Protein AF-A0A8T1MHS4-F1 (afdb_monomer)

Solvent-accessible surface area (backbone atoms only — not comparable to full-atom values): 7679 Å² total; per-residue (Å²): 129,81,73,57,64,64,61,56,50,52,49,49,52,51,42,31,71,77,39,57,91,26,36,67,89,46,72,67,46,43,51,50,43,50,52,51,52,52,47,48,45,71,47,64,37,87,90,54,64,75,71,47,44,58,54,44,50,46,53,51,16,59,64,31,67,86,28,68,33,90,69,36,84,46,80,38,51,57,52,55,54,49,45,63,69,43,42,79,60,61,71,69,50,50,75,74,55,48,67,74,28,49,41,42,53,51,37,48,48,52,50,32,73,70,38,96,55,94,50,81,79,78,84,76,88,77,76,81,84,127

pLDDT: mean 83.8, std 11.93, range [37.94, 95.31]

Secondary structure (DSSP, 8-state):
----HHHHHHHHHHHHHH-GGGS-SSHHHHHHHHHHHHHHHHHS-TTS-HHHHHHHHHHHHHHGGG-SBTTBSS--HHHHHHHHHHHHHHTT--HHHHHHTHHHHHHHHHHHHH-SS-PPPPPP------

Radius of gyration: 14.96 Å; Cα contacts (8 Å, |Δi|>4): 99; chains: 1; bounding box: 35×34×47 Å

InterPro domains:
  IPR036282 Glutathione S-transferase, C-terminal domain superfamily [SSF47616] (12-114)
  IPR042450 Eukaryotic translation elongation factor 1 epsilon-1 [PTHR44490] (18-115)
  IPR053836 Nuclear-export cofactor Arc1-like, N-terminal domain [PF21972] (48-112)

Sequence (130 aa):
MSHNIQADVECLNSLNTSYPQLAAVSADEQALAYQFLEWKVIKFDPSSASGHVWSALKEYNEMLSSRTYLASNRIANIDILLGRALFPFIEKLNSQEKEQVGNLLRWYTLIASNSSSNLPTIPFQRLPMY

Structure (mmCIF, N/CA/C/O backbone):
data_AF-A0A8T1MHS4-F1
#
_entry.id   AF-A0A8T1MHS4-F1
#
loop_
_atom_site.group_PDB
_atom_site.id
_atom_site.type_symbol
_atom_site.label_atom_id
_atom_site.label_alt_id
_atom_site.label_comp_id
_atom_site.label_asym_id
_atom_site.label_entity_id
_atom_site.label_seq_id
_atom_site.pdbx_PDB_ins_code
_atom_site.Cartn_x
_atom_site.Cartn_y
_atom_site.Cartn_z
_atom_site.occupancy
_atom_site.B_iso_or_equiv
_atom_site.auth_seq_id
_atom_site.auth_comp_id
_atom_site.auth_asym_id
_atom_site.auth_atom_id
_atom_site.pdbx_PDB_model_num
ATOM 1 N N . MET A 1 1 ? -4.475 21.906 -5.956 1.00 37.94 1 MET A N 1
ATOM 2 C CA . MET A 1 1 ? -3.092 21.674 -6.427 1.00 37.94 1 MET A CA 1
ATOM 3 C C . MET A 1 1 ? -3.039 20.229 -6.866 1.00 37.94 1 MET A C 1
ATOM 5 O O . MET A 1 1 ? -3.170 19.364 -6.015 1.00 37.94 1 MET A O 1
ATOM 9 N N . SER A 1 2 ? -2.979 19.980 -8.172 1.00 45.66 2 SER A N 1
ATOM 10 C CA . SER A 1 2 ? -2.979 18.634 -8.748 1.00 45.66 2 SER A CA 1
ATOM 11 C C . SER A 1 2 ? -1.831 17.829 -8.140 1.00 45.66 2 SER A C 1
ATOM 13 O O . SER A 1 2 ? -0.677 18.247 -8.250 1.00 45.66 2 SER A O 1
ATOM 15 N N . HIS A 1 3 ? -2.131 16.731 -7.447 1.00 58.19 3 HIS A N 1
ATOM 16 C CA . HIS A 1 3 ? -1.096 15.871 -6.880 1.00 58.19 3 HIS A CA 1
ATOM 17 C C . HIS A 1 3 ? -0.274 15.307 -8.049 1.00 58.19 3 HIS A C 1
ATOM 19 O O . HIS A 1 3 ? -0.794 14.579 -8.893 1.00 58.19 3 HIS A O 1
ATOM 25 N N . ASN A 1 4 ? 0.977 15.749 -8.176 1.00 70.69 4 ASN A N 1
ATOM 26 C CA . ASN A 1 4 ? 1.759 15.542 -9.388 1.00 70.69 4 ASN A CA 1
ATOM 27 C C . ASN A 1 4 ? 2.388 14.144 -9.379 1.00 70.69 4 ASN A C 1
ATOM 29 O O . ASN A 1 4 ? 3.406 13.932 -8.721 1.00 70.69 4 ASN A O 1
ATOM 33 N N . ILE A 1 5 ? 1.802 13.214 -10.136 1.00 81.50 5 ILE A N 1
ATOM 34 C CA . ILE A 1 5 ? 2.335 11.858 -10.338 1.00 81.50 5 ILE A CA 1
ATOM 35 C C . ILE A 1 5 ? 3.810 11.871 -10.771 1.00 81.50 5 ILE A C 1
ATOM 37 O O . ILE A 1 5 ? 4.573 10.992 -10.385 1.00 81.50 5 ILE A O 1
ATOM 41 N N . GLN A 1 6 ? 4.239 12.912 -11.492 1.00 84.69 6 GLN A N 1
ATOM 42 C CA . GLN A 1 6 ? 5.622 13.081 -11.930 1.00 84.69 6 GLN A CA 1
ATOM 43 C C . GLN A 1 6 ? 6.598 13.178 -10.750 1.00 84.69 6 GLN A C 1
ATOM 45 O O . GLN A 1 6 ? 7.649 12.545 -10.773 1.00 84.69 6 GLN A O 1
ATOM 50 N N . ALA A 1 7 ? 6.235 13.907 -9.691 1.00 85.81 7 ALA A N 1
ATOM 51 C CA . ALA A 1 7 ? 7.080 14.043 -8.506 1.00 85.81 7 ALA A CA 1
ATOM 52 C C . ALA A 1 7 ? 7.191 12.716 -7.737 1.00 85.81 7 ALA A C 1
ATOM 54 O O . ALA A 1 7 ? 8.257 12.373 -7.226 1.00 85.81 7 ALA A O 1
ATOM 55 N N . ASP A 1 8 ? 6.102 11.943 -7.685 1.00 87.25 8 ASP A N 1
ATOM 56 C CA . ASP A 1 8 ? 6.108 10.616 -7.070 1.00 87.25 8 ASP A CA 1
ATOM 57 C C . ASP A 1 8 ? 6.971 9.625 -7.874 1.00 87.25 8 ASP A C 1
ATOM 59 O O . ASP A 1 8 ? 7.724 8.844 -7.288 1.00 87.25 8 ASP A O 1
ATOM 63 N N . VAL A 1 9 ? 6.925 9.689 -9.210 1.00 90.50 9 VAL A N 1
ATOM 64 C CA . VAL A 1 9 ? 7.776 8.884 -10.104 1.00 90.50 9 VAL A CA 1
ATOM 65 C C . VAL A 1 9 ? 9.251 9.261 -9.958 1.00 90.50 9 VAL A C 1
ATOM 67 O O . VAL A 1 9 ? 10.106 8.381 -9.851 1.00 90.50 9 VAL A O 1
ATOM 70 N N . GLU A 1 10 ? 9.571 10.553 -9.907 1.00 90.88 10 GLU A N 1
ATOM 71 C CA . GLU A 1 10 ? 10.934 11.036 -9.663 1.00 90.88 10 GLU A CA 1
ATOM 72 C C . GLU A 1 10 ? 11.453 10.575 -8.298 1.00 90.88 10 GLU A C 1
ATOM 74 O O . GLU A 1 10 ? 12.577 10.073 -8.198 1.00 90.88 10 GLU A O 1
ATOM 79 N N . CYS A 1 11 ? 10.615 10.649 -7.260 1.00 88.94 11 CYS A N 1
ATOM 80 C CA . CYS A 1 11 ? 10.950 10.127 -5.940 1.00 88.94 11 CYS A CA 1
ATOM 81 C C . CYS A 1 11 ? 11.225 8.617 -5.990 1.00 88.94 11 CYS A C 1
ATOM 83 O O . CYS A 1 11 ? 12.263 8.173 -5.491 1.00 88.94 11 CYS A O 1
ATOM 85 N N . LEU A 1 12 ? 10.367 7.834 -6.649 1.00 89.88 12 LEU A N 1
ATOM 86 C CA . LEU A 1 12 ? 10.566 6.393 -6.818 1.00 89.88 12 LEU A CA 1
ATOM 87 C C . LEU A 1 12 ? 11.887 6.080 -7.541 1.00 89.88 12 LEU A C 1
ATOM 89 O O . LEU A 1 12 ? 12.641 5.218 -7.092 1.00 89.88 12 LEU A O 1
ATOM 93 N N . ASN A 1 13 ? 12.215 6.812 -8.607 1.00 90.81 13 ASN A N 1
ATOM 94 C CA . ASN A 1 13 ? 13.474 6.646 -9.340 1.00 90.81 13 ASN A CA 1
ATOM 95 C C . ASN A 1 13 ? 14.699 7.004 -8.480 1.00 90.81 13 ASN A C 1
ATOM 97 O O . ASN A 1 13 ? 15.716 6.304 -8.516 1.00 90.81 13 ASN A O 1
ATOM 101 N N . SER A 1 14 ? 14.594 8.050 -7.655 1.00 90.69 14 SER A N 1
ATOM 102 C CA . SER A 1 14 ? 15.650 8.424 -6.706 1.00 90.69 14 SER A CA 1
ATOM 103 C C . SER A 1 14 ? 15.883 7.337 -5.645 1.00 90.69 14 SER A C 1
ATOM 105 O O . SER A 1 14 ? 17.031 7.009 -5.331 1.00 90.69 14 SER A O 1
ATOM 107 N N . LEU A 1 15 ? 14.805 6.711 -5.152 1.00 87.69 15 LEU A N 1
ATOM 108 C CA . LEU A 1 15 ? 14.867 5.589 -4.215 1.00 87.69 15 LEU A CA 1
ATOM 109 C C . LEU A 1 15 ? 15.464 4.348 -4.880 1.00 87.69 15 LEU A C 1
ATOM 111 O O . LEU A 1 15 ? 16.314 3.702 -4.278 1.00 87.69 15 LEU A O 1
ATOM 115 N N . ASN A 1 16 ? 15.098 4.058 -6.130 1.00 89.56 16 ASN A N 1
ATOM 116 C CA . ASN A 1 16 ? 15.685 2.957 -6.900 1.00 89.56 16 ASN A CA 1
ATOM 117 C C . ASN A 1 16 ? 17.195 3.134 -7.101 1.00 89.56 16 ASN A C 1
ATOM 119 O O . ASN A 1 16 ? 17.937 2.161 -7.026 1.00 89.56 16 ASN A O 1
ATOM 123 N N . THR A 1 17 ? 17.653 4.370 -7.304 1.00 90.06 17 THR A N 1
ATOM 124 C CA . THR A 1 17 ? 19.086 4.678 -7.440 1.00 90.06 17 THR A CA 1
ATOM 125 C C . THR A 1 17 ? 19.822 4.558 -6.102 1.00 90.06 17 THR A C 1
ATOM 127 O O . THR A 1 17 ? 20.937 4.048 -6.052 1.00 90.06 17 THR A O 1
ATOM 130 N N . SER A 1 18 ? 19.198 5.009 -5.010 1.00 88.44 18 SER A N 1
ATOM 131 C CA . SER A 1 18 ? 19.817 5.028 -3.674 1.00 88.44 18 SER A CA 1
ATOM 132 C C . SER A 1 18 ? 19.802 3.657 -2.989 1.00 88.44 18 SER A C 1
ATOM 134 O O . SER A 1 18 ? 20.704 3.333 -2.219 1.00 88.44 18 SER A O 1
ATOM 136 N N . TYR A 1 19 ? 18.773 2.854 -3.270 1.00 88.19 19 TYR A N 1
ATOM 137 C CA . TYR A 1 19 ? 18.525 1.536 -2.690 1.00 88.19 19 TYR A CA 1
ATOM 138 C C . TYR A 1 19 ? 18.172 0.535 -3.804 1.00 88.19 19 TYR A C 1
ATOM 140 O O . TYR A 1 19 ? 17.016 0.106 -3.918 1.00 88.19 19 TYR A O 1
ATOM 148 N N . PRO A 1 20 ? 19.148 0.150 -4.647 1.00 87.75 20 PRO A N 1
ATOM 149 C CA . PRO A 1 20 ? 18.912 -0.733 -5.791 1.00 87.75 20 PRO A CA 1
ATOM 150 C C . PRO A 1 20 ? 18.398 -2.120 -5.385 1.00 87.75 20 PRO A C 1
ATOM 152 O O . PRO A 1 20 ? 17.638 -2.737 -6.124 1.00 87.75 20 PRO A O 1
ATOM 155 N N . GLN A 1 21 ? 18.728 -2.592 -4.180 1.00 88.12 21 GLN A N 1
ATOM 156 C CA . GLN A 1 21 ? 18.228 -3.855 -3.628 1.00 88.12 21 GLN A CA 1
ATOM 157 C C . GLN A 1 21 ? 16.708 -3.866 -3.383 1.00 88.12 21 GLN A C 1
ATOM 159 O O . GLN A 1 21 ? 16.115 -4.934 -3.247 1.00 88.12 21 GLN A O 1
ATOM 164 N N . LEU A 1 22 ? 16.078 -2.688 -3.322 1.00 88.50 22 LEU A N 1
ATOM 165 C CA . LEU A 1 22 ? 14.635 -2.506 -3.139 1.00 88.50 22 LEU A CA 1
ATOM 166 C C . LEU A 1 22 ? 13.915 -2.130 -4.445 1.00 88.50 22 LEU A C 1
ATOM 168 O O . LEU A 1 22 ? 12.693 -1.963 -4.451 1.00 88.50 22 LEU A O 1
ATOM 172 N N . ALA A 1 23 ? 14.649 -1.977 -5.550 1.00 89.94 23 ALA A N 1
ATOM 173 C CA . ALA A 1 23 ? 14.062 -1.681 -6.849 1.00 89.94 23 ALA A CA 1
ATOM 174 C C . ALA A 1 23 ? 13.241 -2.873 -7.371 1.00 89.94 23 ALA A C 1
ATOM 176 O O . ALA A 1 23 ? 13.419 -4.015 -6.932 1.00 89.94 23 ALA A O 1
ATOM 177 N N . ALA A 1 24 ? 12.321 -2.610 -8.303 1.00 88.69 24 ALA A N 1
ATOM 178 C CA . ALA A 1 24 ? 11.593 -3.650 -9.034 1.00 88.69 24 ALA A CA 1
ATOM 179 C C . ALA A 1 24 ? 12.585 -4.586 -9.756 1.00 88.69 24 ALA A C 1
ATOM 181 O O . ALA A 1 24 ? 13.508 -4.100 -10.407 1.00 88.69 24 ALA A O 1
ATOM 182 N N . VAL A 1 25 ? 12.414 -5.907 -9.629 1.00 90.25 25 VAL A N 1
ATOM 183 C CA . VAL A 1 25 ? 13.283 -6.905 -10.283 1.00 90.25 25 VAL A CA 1
ATOM 184 C C . VAL A 1 25 ? 12.664 -7.456 -11.565 1.00 90.25 25 VAL A C 1
ATOM 186 O O . VAL A 1 25 ? 13.375 -8.029 -12.387 1.00 90.25 25 VAL A O 1
ATOM 189 N N . SER A 1 26 ? 11.356 -7.271 -11.760 1.00 91.12 26 SER A N 1
ATOM 190 C CA . SER A 1 26 ? 10.641 -7.654 -12.976 1.00 91.12 26 SER A CA 1
ATOM 191 C C . SER A 1 26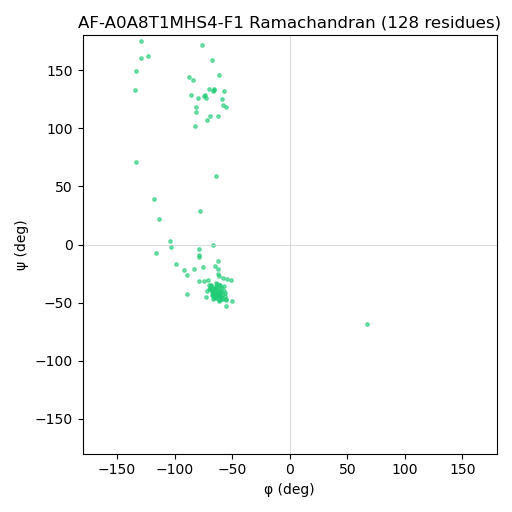 ? 9.802 -6.502 -13.534 1.00 91.12 26 SER A C 1
ATOM 193 O O . SER A 1 26 ? 9.452 -5.555 -12.825 1.00 91.12 26 SER A O 1
ATOM 195 N N . ALA A 1 27 ? 9.445 -6.611 -14.817 1.00 91.56 27 ALA A N 1
ATOM 196 C CA . ALA A 1 27 ? 8.527 -5.678 -15.465 1.00 91.56 27 ALA A CA 1
ATOM 197 C C . ALA A 1 27 ? 7.147 -5.665 -14.784 1.00 91.56 27 ALA A C 1
ATOM 199 O O . ALA A 1 27 ? 6.548 -4.603 -14.649 1.00 91.56 27 ALA A O 1
ATOM 200 N N . ASP A 1 28 ? 6.679 -6.816 -14.290 1.00 90.12 28 ASP A N 1
ATOM 201 C CA . ASP A 1 28 ? 5.399 -6.930 -13.583 1.00 90.12 28 ASP A CA 1
ATOM 202 C C . ASP A 1 28 ? 5.407 -6.149 -12.267 1.00 90.12 28 ASP A C 1
ATOM 204 O O . ASP A 1 28 ? 4.459 -5.432 -11.954 1.00 90.12 28 ASP A O 1
ATOM 208 N N . GLU A 1 29 ? 6.491 -6.239 -11.495 1.00 90.69 29 GLU A N 1
ATOM 209 C CA . GLU A 1 29 ? 6.629 -5.466 -10.260 1.00 90.69 29 GLU A CA 1
ATOM 210 C C . GLU A 1 29 ? 6.768 -3.970 -10.532 1.00 90.69 29 GLU A C 1
ATOM 212 O O . GLU A 1 29 ? 6.255 -3.154 -9.766 1.00 90.69 29 GLU A O 1
ATOM 217 N N . GLN A 1 30 ? 7.441 -3.598 -11.623 1.00 91.62 30 GLN A N 1
ATOM 218 C CA . GLN A 1 30 ? 7.544 -2.205 -12.038 1.00 91.62 30 GLN A CA 1
ATOM 219 C C . GLN A 1 30 ? 6.175 -1.651 -12.462 1.00 91.62 30 GLN A C 1
ATOM 221 O O . GLN A 1 30 ? 5.798 -0.560 -12.034 1.00 91.62 30 GLN A O 1
ATOM 226 N N . ALA A 1 31 ? 5.407 -2.413 -13.244 1.00 92.06 31 ALA A N 1
ATOM 227 C CA . ALA A 1 31 ? 4.047 -2.051 -13.635 1.00 92.06 31 ALA A CA 1
ATOM 228 C C . ALA A 1 31 ? 3.134 -1.910 -12.410 1.00 92.06 31 ALA A C 1
ATOM 230 O O . ALA A 1 31 ? 2.417 -0.919 -12.277 1.00 92.06 31 ALA A O 1
ATOM 231 N N . LEU A 1 32 ? 3.228 -2.851 -11.470 1.00 91.44 32 LEU A N 1
ATOM 232 C CA . LEU A 1 32 ? 2.496 -2.811 -10.208 1.00 91.44 32 LEU A CA 1
ATOM 233 C C . LEU A 1 32 ? 2.885 -1.584 -9.368 1.00 91.44 32 LEU A C 1
ATOM 235 O O . LEU A 1 32 ? 2.011 -0.935 -8.795 1.00 91.44 32 LEU A O 1
ATOM 239 N N . ALA A 1 33 ? 4.167 -1.207 -9.336 1.00 91.75 33 ALA A N 1
ATOM 240 C CA . ALA A 1 33 ? 4.604 0.004 -8.649 1.00 91.75 33 ALA A CA 1
ATOM 241 C C . ALA A 1 33 ? 3.956 1.271 -9.232 1.00 91.75 33 ALA A C 1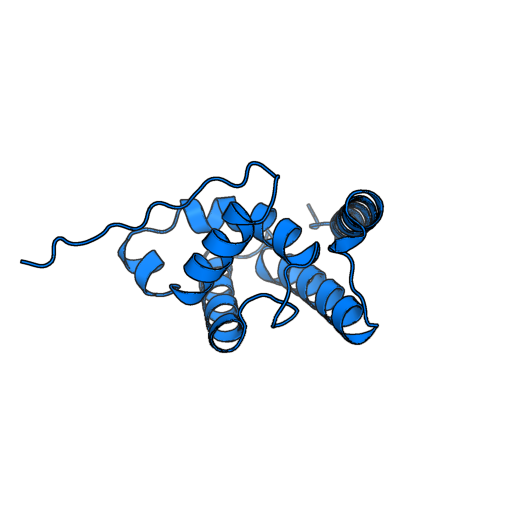
ATOM 243 O O . ALA A 1 33 ? 3.441 2.095 -8.474 1.00 91.75 33 ALA A O 1
ATOM 244 N N . TYR A 1 34 ? 3.923 1.408 -10.561 1.00 91.94 34 TYR A N 1
ATOM 245 C CA . TYR A 1 34 ? 3.262 2.542 -11.216 1.00 91.94 34 TYR A CA 1
ATOM 246 C C . TYR A 1 34 ? 1.749 2.543 -11.002 1.00 91.94 34 TYR A C 1
ATOM 248 O O . TYR A 1 34 ? 1.189 3.590 -10.680 1.00 91.94 34 TYR A O 1
ATOM 256 N N . GLN A 1 35 ? 1.103 1.378 -11.066 1.00 91.75 35 GLN A N 1
ATOM 257 C CA . GLN A 1 35 ? -0.325 1.246 -10.774 1.00 91.75 35 GLN A CA 1
ATOM 258 C C . GLN A 1 35 ? -0.664 1.774 -9.373 1.00 91.75 35 GLN A C 1
ATOM 260 O O . GLN A 1 35 ? -1.656 2.479 -9.190 1.00 91.75 35 GLN A O 1
ATOM 265 N N . PHE A 1 36 ? 0.165 1.476 -8.369 1.00 91.06 36 PHE A N 1
ATOM 266 C CA . PHE A 1 36 ? -0.063 2.002 -7.026 1.00 91.06 36 PHE A CA 1
ATOM 267 C C . PHE A 1 36 ? 0.214 3.505 -6.899 1.00 91.06 36 PHE A C 1
ATOM 269 O O . PHE A 1 36 ? -0.448 4.170 -6.098 1.00 91.06 36 PHE A O 1
ATOM 276 N N . LEU A 1 37 ? 1.146 4.062 -7.679 1.00 90.56 37 LEU A N 1
ATOM 277 C CA . LEU A 1 37 ? 1.334 5.515 -7.743 1.00 90.56 37 LEU A CA 1
ATOM 278 C C . LEU A 1 37 ? 0.097 6.212 -8.317 1.00 90.56 37 LEU A C 1
ATOM 280 O O . LEU A 1 37 ? -0.371 7.194 -7.737 1.00 90.56 37 LEU A O 1
ATOM 284 N N . GLU A 1 38 ? -0.468 5.680 -9.400 1.00 89.31 38 GLU A N 1
ATOM 285 C CA . GLU A 1 38 ? -1.713 6.183 -9.989 1.00 89.31 38 GLU A CA 1
ATOM 286 C C . GLU A 1 38 ? -2.877 6.078 -9.001 1.00 89.31 38 GLU A C 1
ATOM 288 O O . GLU A 1 38 ? -3.579 7.060 -8.746 1.00 89.31 38 GLU A O 1
ATOM 293 N N . TRP A 1 39 ? -3.039 4.908 -8.377 1.00 88.69 39 TRP A N 1
ATOM 294 C CA . TRP A 1 39 ? -4.066 4.678 -7.364 1.00 88.69 39 TRP A CA 1
ATOM 295 C C . TRP A 1 39 ? -3.960 5.679 -6.209 1.00 88.69 39 TRP A C 1
ATOM 297 O O . TRP A 1 39 ? -4.971 6.260 -5.809 1.00 88.69 39 TRP A O 1
ATOM 307 N N . LYS A 1 40 ? -2.744 5.950 -5.714 1.00 87.75 40 LYS A N 1
ATOM 308 C CA . LYS A 1 40 ? -2.503 6.937 -4.653 1.00 87.75 40 LYS A CA 1
ATOM 309 C C . LYS A 1 40 ? -2.993 8.326 -5.060 1.00 87.75 40 LYS A C 1
ATOM 311 O O . LYS A 1 40 ? -3.675 8.979 -4.274 1.00 87.75 40 LYS A O 1
ATOM 316 N N . VAL A 1 41 ? -2.660 8.770 -6.272 1.00 85.19 41 VAL A N 1
ATOM 317 C CA . VAL A 1 41 ? -3.078 10.085 -6.786 1.00 85.19 41 VAL A CA 1
ATOM 318 C C . VAL A 1 41 ? -4.600 10.175 -6.877 1.00 85.19 41 VAL A C 1
ATOM 320 O O . VAL A 1 41 ? -5.172 11.166 -6.436 1.00 85.19 41 VAL A O 1
ATOM 323 N N . ILE A 1 42 ? -5.262 9.130 -7.378 1.00 84.38 42 ILE A N 1
ATOM 324 C CA . ILE A 1 42 ? -6.724 9.105 -7.535 1.00 84.38 42 ILE A CA 1
ATOM 325 C C . ILE A 1 42 ? -7.436 9.094 -6.175 1.00 84.38 42 ILE A C 1
ATOM 327 O O . ILE A 1 42 ? -8.442 9.777 -5.985 1.00 84.38 42 ILE A O 1
ATOM 331 N N . LYS A 1 43 ? -6.949 8.290 -5.225 1.00 84.38 43 LYS A N 1
ATOM 332 C CA . LYS A 1 43 ? -7.663 8.005 -3.971 1.00 84.38 43 LYS A CA 1
ATOM 333 C C . LYS A 1 43 ? -7.360 8.990 -2.847 1.00 84.38 43 LYS A C 1
ATOM 335 O O . LYS A 1 43 ? -8.208 9.178 -1.977 1.00 84.38 43 LYS A O 1
ATOM 340 N N . PHE A 1 44 ? -6.185 9.614 -2.869 1.00 79.50 44 PHE A N 1
ATOM 341 C CA . PHE A 1 44 ? -5.738 10.565 -1.847 1.00 79.50 44 PHE A CA 1
ATOM 342 C C . PHE A 1 44 ? -5.601 11.991 -2.392 1.00 79.50 44 PHE A C 1
ATOM 344 O O . PHE A 1 44 ? -4.889 12.802 -1.800 1.00 79.50 44 PHE A O 1
ATOM 351 N N . ASP A 1 45 ? -6.285 12.318 -3.497 1.00 76.06 45 ASP A N 1
ATOM 352 C CA . ASP A 1 45 ? -6.393 13.702 -3.956 1.00 76.06 45 ASP A CA 1
ATOM 353 C C . ASP A 1 45 ? -7.022 14.556 -2.835 1.00 76.06 45 ASP A C 1
ATOM 355 O O . ASP A 1 45 ? -8.154 14.282 -2.423 1.00 76.06 45 ASP A O 1
ATOM 359 N N . PRO A 1 46 ? -6.331 15.597 -2.333 1.00 65.62 46 PRO A N 1
ATOM 360 C CA . PRO A 1 46 ? -6.854 16.473 -1.283 1.00 65.62 46 PRO A CA 1
ATOM 361 C C . PRO A 1 46 ? -8.120 17.241 -1.696 1.00 65.62 46 PRO A C 1
ATOM 363 O O . PRO A 1 46 ? -8.796 17.808 -0.840 1.00 65.62 46 PRO A O 1
ATOM 366 N N . SER A 1 47 ? -8.446 17.270 -2.990 1.00 68.50 47 SER A N 1
ATOM 367 C CA . SER A 1 47 ? -9.685 17.841 -3.532 1.00 68.50 47 SER A CA 1
ATOM 368 C C . SER A 1 47 ? -10.893 16.904 -3.361 1.00 68.50 47 SER A C 1
ATOM 370 O O . SER A 1 47 ? -12.029 17.316 -3.594 1.00 68.50 47 SER A O 1
ATOM 372 N N . SER A 1 48 ? -10.661 15.648 -2.969 1.00 61.84 48 SER A N 1
ATOM 373 C CA . SER A 1 48 ? -11.684 14.622 -2.765 1.00 61.84 48 SER A CA 1
ATOM 374 C C . SER A 1 48 ? -12.248 14.662 -1.338 1.00 61.84 48 SER A C 1
ATOM 376 O O . SER A 1 48 ? -11.535 14.937 -0.373 1.00 61.84 48 SER A O 1
ATOM 378 N N . ALA A 1 49 ? -13.550 14.397 -1.177 1.00 62.28 49 ALA A N 1
ATOM 379 C CA . ALA A 1 49 ? -14.216 14.424 0.128 1.00 62.28 49 ALA A CA 1
ATOM 380 C C . ALA A 1 49 ? -13.627 13.384 1.109 1.00 62.28 49 ALA A C 1
ATOM 382 O O . ALA A 1 49 ? -13.266 12.275 0.722 1.00 62.28 49 ALA A O 1
ATOM 383 N N . SER A 1 50 ? -13.590 13.704 2.408 1.00 61.03 50 SER A N 1
ATOM 384 C CA . SER A 1 50 ? -12.955 12.889 3.465 1.00 61.03 50 SER A CA 1
ATOM 385 C C . SER A 1 50 ? -13.427 11.427 3.541 1.00 61.03 50 SER A C 1
ATOM 387 O O . SER A 1 50 ? -12.640 10.548 3.893 1.00 61.03 50 SER A O 1
ATOM 389 N N . GLY A 1 51 ? -14.676 11.136 3.160 1.00 62.75 51 GLY A N 1
ATOM 390 C CA . GLY A 1 51 ? -15.205 9.768 3.081 1.00 62.75 51 GLY A CA 1
ATOM 391 C C . GLY A 1 51 ? -14.477 8.870 2.068 1.00 62.75 51 GLY A C 1
ATOM 392 O O . GLY A 1 51 ? -14.430 7.653 2.253 1.00 62.75 51 GLY A O 1
ATOM 393 N N . HIS A 1 52 ? -13.848 9.449 1.039 1.00 79.50 52 HIS A N 1
ATOM 394 C CA . HIS A 1 52 ? -13.094 8.694 0.035 1.00 79.50 52 HIS A CA 1
ATOM 395 C C . HIS A 1 52 ? -11.802 8.098 0.596 1.00 79.50 52 HIS A C 1
ATOM 397 O O . HIS A 1 52 ? -11.447 6.976 0.237 1.00 79.50 52 HIS A O 1
ATOM 403 N N . VAL A 1 53 ? -11.146 8.797 1.527 1.00 85.81 53 VAL A N 1
ATOM 404 C CA . VAL A 1 53 ? -9.893 8.337 2.141 1.00 85.81 53 VAL A CA 1
ATOM 405 C C . VAL A 1 53 ? -10.129 7.070 2.959 1.00 85.81 53 VAL A C 1
ATOM 407 O O . VAL A 1 53 ? -9.397 6.097 2.812 1.00 85.81 53 VAL A O 1
ATOM 410 N N . TRP A 1 54 ? -11.182 7.035 3.781 1.00 89.56 54 TRP A N 1
ATOM 411 C CA . TRP A 1 54 ? -11.492 5.849 4.584 1.00 89.56 54 TRP A CA 1
ATOM 412 C C . TRP A 1 54 ? -11.827 4.633 3.714 1.00 89.56 54 TRP A C 1
ATOM 414 O O . TRP A 1 54 ? -11.320 3.538 3.956 1.00 89.56 54 TRP A O 1
ATOM 424 N N . SER A 1 55 ? -12.617 4.831 2.654 1.00 90.12 55 SER A N 1
ATOM 425 C CA . SER A 1 55 ? -12.899 3.767 1.686 1.00 90.12 55 SER A CA 1
ATOM 426 C C . SER A 1 55 ? -11.625 3.258 1.006 1.00 90.12 55 SER A C 1
ATOM 428 O O . SER A 1 55 ? -11.481 2.051 0.827 1.00 90.12 55 SER A O 1
ATOM 430 N N . ALA A 1 56 ? -10.691 4.151 0.662 1.00 90.69 56 ALA A N 1
ATOM 431 C CA . ALA A 1 56 ? -9.410 3.777 0.069 1.00 90.69 56 ALA A CA 1
ATOM 432 C C . ALA A 1 56 ? -8.533 2.970 1.038 1.00 90.69 56 ALA A C 1
ATOM 434 O O . ALA A 1 56 ? -7.911 1.992 0.631 1.00 90.69 56 ALA A O 1
ATOM 435 N N . LEU A 1 57 ? -8.513 3.326 2.328 1.00 92.56 57 LEU A N 1
ATOM 436 C CA . LEU A 1 57 ? -7.784 2.559 3.344 1.00 92.56 57 LEU A CA 1
ATOM 437 C C . LEU A 1 57 ? -8.366 1.149 3.530 1.00 92.56 57 LEU A C 1
ATOM 439 O O . LEU A 1 57 ? -7.598 0.201 3.697 1.00 92.56 57 LEU A O 1
ATOM 443 N N . LYS A 1 58 ? -9.696 0.985 3.459 1.00 94.06 58 LYS A N 1
ATOM 444 C CA . LYS A 1 58 ? -10.334 -0.345 3.496 1.00 94.06 58 LYS A CA 1
ATOM 445 C C . LYS A 1 58 ? -10.006 -1.183 2.267 1.00 94.06 58 LYS A C 1
ATOM 447 O O . LYS A 1 58 ? -9.601 -2.330 2.420 1.00 94.06 58 LYS A O 1
ATOM 452 N N . GLU A 1 59 ? -10.121 -0.597 1.079 1.00 92.81 59 GLU A N 1
ATOM 453 C CA . GLU A 1 59 ? -9.753 -1.244 -0.187 1.00 92.81 59 GLU A CA 1
ATOM 454 C C . GLU A 1 59 ? -8.297 -1.731 -0.136 1.00 92.81 59 GLU A C 1
ATOM 456 O O . GLU A 1 59 ? -7.999 -2.893 -0.410 1.00 92.81 59 GLU A O 1
ATOM 461 N N . TYR A 1 60 ? -7.391 -0.873 0.331 1.00 92.88 60 TYR A N 1
ATOM 462 C CA . TYR A 1 60 ? -5.981 -1.214 0.471 1.00 92.88 60 TYR A CA 1
ATOM 463 C C . TYR A 1 60 ? -5.735 -2.316 1.513 1.00 92.88 60 TYR A C 1
ATOM 465 O O . TYR A 1 60 ? -4.941 -3.231 1.290 1.00 92.88 60 TYR A O 1
ATOM 473 N N . ASN A 1 61 ? -6.459 -2.288 2.635 1.00 95.00 61 ASN A N 1
ATOM 474 C CA . ASN A 1 61 ? -6.423 -3.351 3.638 1.00 95.00 61 ASN A CA 1
ATOM 475 C C . ASN A 1 61 ? -6.890 -4.710 3.083 1.00 95.00 61 ASN A C 1
ATOM 47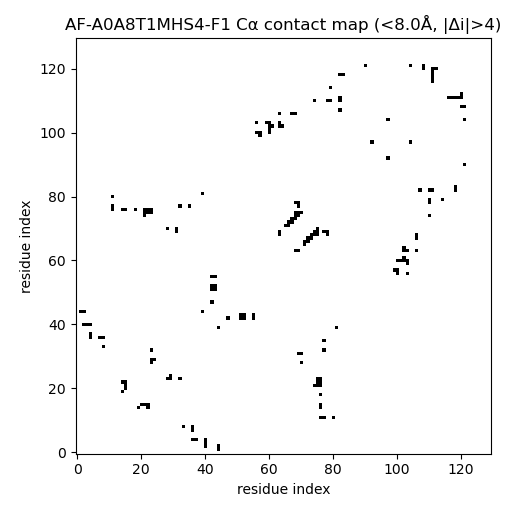7 O O . ASN A 1 61 ? -6.297 -5.742 3.407 1.00 95.00 61 ASN A O 1
ATOM 481 N N . GLU A 1 62 ? -7.934 -4.725 2.257 1.00 94.69 62 GLU A N 1
ATOM 482 C CA . GLU A 1 62 ? -8.418 -5.942 1.597 1.00 94.69 62 GLU A CA 1
ATOM 483 C C . GLU A 1 62 ? -7.393 -6.474 0.592 1.00 94.69 62 GLU A C 1
ATOM 485 O O . GLU A 1 62 ? -7.090 -7.669 0.600 1.00 94.69 62 GLU A O 1
ATOM 490 N N . MET A 1 63 ? -6.770 -5.599 -0.202 1.00 91.44 63 MET A N 1
ATOM 491 C CA . MET A 1 63 ? -5.693 -5.982 -1.125 1.00 91.44 63 MET A CA 1
ATOM 492 C C . MET A 1 63 ? -4.496 -6.622 -0.402 1.00 91.44 63 MET A C 1
ATOM 494 O O . MET A 1 63 ? -3.904 -7.581 -0.904 1.00 91.44 63 MET A O 1
ATOM 498 N N . LEU A 1 64 ? -4.158 -6.124 0.791 1.00 93.31 64 LEU A N 1
ATOM 499 C CA . LEU A 1 64 ? -3.062 -6.624 1.629 1.00 93.31 64 LEU A CA 1
ATOM 500 C C . LEU A 1 64 ? -3.403 -7.902 2.414 1.00 93.31 64 LEU A C 1
ATOM 502 O O . LEU A 1 64 ? -2.529 -8.449 3.090 1.00 93.31 64 LEU A O 1
ATOM 506 N N . SER A 1 65 ? -4.640 -8.402 2.338 1.00 93.50 65 SER A N 1
ATOM 507 C CA . SER A 1 65 ? -5.041 -9.641 3.026 1.00 93.50 65 SER A CA 1
ATOM 508 C C . SER A 1 65 ? -4.290 -10.877 2.519 1.00 93.50 65 SER A C 1
ATOM 510 O O . SER A 1 65 ? -3.984 -11.778 3.294 1.00 93.50 65 SER A O 1
ATOM 512 N N . SER A 1 66 ? -3.948 -10.897 1.228 1.00 90.38 66 SER A N 1
ATOM 513 C CA . SER A 1 66 ? -3.261 -12.011 0.560 1.00 90.38 66 SER A CA 1
ATOM 514 C C . SER A 1 66 ? -1.775 -11.747 0.303 1.00 90.38 66 SER A C 1
ATOM 516 O O . SER A 1 66 ? -1.102 -12.571 -0.316 1.00 90.38 66 SER A O 1
ATOM 518 N N . ARG A 1 67 ? -1.245 -10.599 0.749 1.00 90.44 67 ARG A N 1
ATOM 519 C CA . ARG A 1 67 ? 0.089 -10.113 0.365 1.00 90.44 67 ARG A CA 1
ATOM 520 C C . ARG A 1 67 ? 0.875 -9.610 1.565 1.00 90.44 67 ARG A C 1
ATOM 522 O O . ARG A 1 67 ? 0.373 -8.803 2.342 1.00 90.44 67 ARG A O 1
ATOM 529 N N . THR A 1 68 ? 2.136 -10.015 1.707 1.00 89.19 68 THR A N 1
ATOM 530 C CA . THR A 1 68 ? 2.987 -9.501 2.793 1.00 89.19 68 THR A CA 1
ATOM 531 C C . THR A 1 68 ? 3.398 -8.053 2.533 1.00 89.19 68 THR A C 1
ATOM 533 O O . THR A 1 68 ? 3.271 -7.232 3.443 1.00 89.19 68 THR A O 1
ATOM 536 N N . TYR A 1 69 ? 3.813 -7.771 1.295 1.00 89.75 69 TYR A N 1
ATOM 537 C CA . TYR A 1 69 ? 4.167 -6.466 0.718 1.00 89.75 69 TYR A CA 1
ATOM 538 C C . TYR A 1 69 ? 3.415 -6.257 -0.603 1.00 89.75 69 TYR A C 1
ATOM 540 O O . TYR A 1 69 ? 2.757 -7.177 -1.087 1.00 89.75 69 TYR A O 1
ATOM 548 N N . LEU A 1 70 ? 3.526 -5.091 -1.237 1.00 86.12 70 LEU A N 1
ATOM 549 C CA . LEU A 1 70 ? 2.830 -4.829 -2.505 1.00 86.12 70 LEU A CA 1
ATOM 550 C C . LEU A 1 70 ? 3.301 -5.750 -3.632 1.00 86.12 70 LEU A C 1
ATOM 552 O O . LEU A 1 70 ? 2.478 -6.363 -4.321 1.00 86.12 70 LEU A O 1
ATOM 556 N N . ALA A 1 71 ? 4.617 -5.953 -3.725 1.00 82.69 71 ALA A N 1
ATOM 557 C CA . ALA A 1 71 ? 5.255 -6.954 -4.583 1.00 82.69 71 ALA A CA 1
ATOM 558 C C . ALA A 1 71 ? 5.171 -8.386 -3.996 1.00 82.69 71 ALA A C 1
ATOM 560 O O . ALA A 1 71 ? 6.013 -9.241 -4.247 1.00 82.69 71 ALA A O 1
ATOM 561 N N . SER A 1 72 ? 4.130 -8.666 -3.207 1.00 76.56 72 SER A N 1
ATOM 562 C CA . SER A 1 72 ? 3.812 -9.937 -2.543 1.00 76.56 72 SER A CA 1
ATOM 563 C C . SER A 1 72 ? 4.788 -10.372 -1.448 1.00 76.56 72 SER A C 1
ATOM 565 O O . SER A 1 72 ? 4.399 -10.390 -0.279 1.00 76.56 72 SER A O 1
ATOM 567 N N . ASN A 1 73 ? 6.023 -10.744 -1.786 1.00 82.06 73 ASN A N 1
ATOM 568 C CA . ASN A 1 73 ? 6.924 -11.476 -0.882 1.00 82.06 73 ASN A CA 1
ATOM 569 C C . ASN A 1 73 ? 8.203 -10.722 -0.494 1.00 82.06 73 ASN A C 1
ATOM 571 O O . ASN A 1 73 ? 8.923 -11.182 0.390 1.00 82.06 73 ASN A O 1
ATOM 575 N N . ARG A 1 74 ? 8.471 -9.564 -1.099 1.00 86.44 74 ARG A N 1
ATOM 576 C CA . ARG A 1 74 ? 9.626 -8.722 -0.775 1.00 86.44 74 ARG A CA 1
ATOM 577 C C . ARG A 1 74 ? 9.214 -7.269 -0.619 1.00 86.44 74 ARG A C 1
ATOM 579 O O . ARG A 1 74 ? 8.287 -6.813 -1.283 1.00 86.44 74 ARG A O 1
ATOM 586 N N . ILE A 1 75 ? 9.937 -6.552 0.233 1.00 89.06 75 ILE A N 1
ATOM 587 C CA . ILE A 1 75 ? 9.803 -5.104 0.338 1.00 89.06 75 ILE A CA 1
ATOM 588 C C . ILE A 1 75 ? 10.380 -4.444 -0.919 1.00 89.06 75 ILE A C 1
ATOM 590 O O . ILE A 1 75 ? 11.474 -4.794 -1.368 1.00 89.06 75 ILE A O 1
ATOM 594 N N . ALA A 1 76 ? 9.644 -3.489 -1.476 1.00 90.44 76 ALA A N 1
ATOM 595 C CA . ALA A 1 76 ? 10.072 -2.683 -2.607 1.00 90.44 76 ALA A CA 1
ATOM 596 C C . ALA A 1 76 ? 10.018 -1.184 -2.269 1.00 90.44 76 ALA A C 1
ATOM 598 O O . ALA A 1 76 ? 9.341 -0.754 -1.334 1.00 90.44 76 ALA A O 1
ATOM 5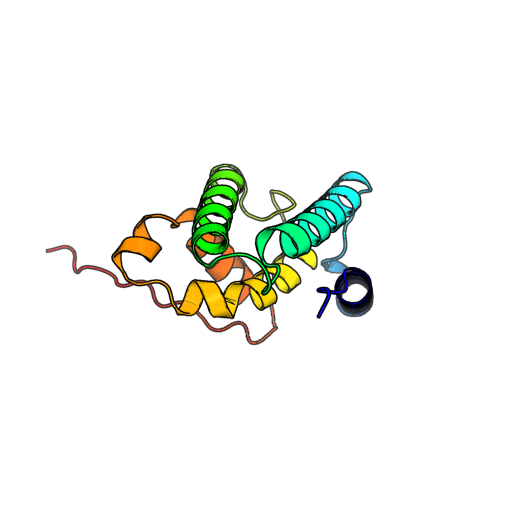99 N N . ASN A 1 77 ? 10.708 -0.353 -3.053 1.00 90.19 77 ASN A N 1
ATOM 600 C CA . ASN A 1 77 ? 10.716 1.102 -2.847 1.00 90.19 77 ASN A CA 1
ATOM 601 C C . ASN A 1 77 ? 9.312 1.728 -2.896 1.00 90.19 77 ASN A C 1
ATOM 603 O O . ASN A 1 77 ? 9.056 2.721 -2.212 1.00 90.19 77 ASN A O 1
ATOM 607 N N . ILE A 1 78 ? 8.387 1.119 -3.644 1.00 91.50 78 ILE A N 1
ATOM 608 C CA . ILE A 1 78 ? 6.984 1.540 -3.670 1.00 91.50 78 ILE A CA 1
ATOM 609 C C . ILE A 1 78 ? 6.303 1.374 -2.305 1.00 91.50 78 ILE A C 1
ATOM 611 O O . ILE A 1 78 ? 5.529 2.247 -1.910 1.00 91.50 78 ILE A O 1
ATOM 615 N N . ASP A 1 79 ? 6.636 0.325 -1.543 1.00 92.25 79 ASP A N 1
ATOM 616 C CA . ASP A 1 79 ? 6.089 0.120 -0.202 1.00 92.25 79 ASP A CA 1
ATOM 617 C C . ASP A 1 79 ? 6.497 1.261 0.740 1.00 92.25 79 ASP A C 1
ATOM 619 O O . ASP A 1 79 ? 5.673 1.792 1.483 1.00 92.25 79 ASP A O 1
ATOM 623 N N . ILE A 1 80 ? 7.762 1.688 0.667 1.00 89.44 80 ILE A N 1
ATOM 624 C CA . ILE A 1 80 ? 8.295 2.792 1.477 1.00 89.44 80 ILE A CA 1
ATOM 625 C C . ILE A 1 80 ? 7.629 4.114 1.087 1.00 89.44 80 ILE A C 1
ATOM 627 O O . ILE A 1 80 ? 7.226 4.886 1.961 1.00 89.44 80 ILE A O 1
ATOM 631 N N . LEU A 1 81 ? 7.506 4.382 -0.216 1.00 90.00 81 LEU A N 1
ATOM 632 C CA . LEU A 1 81 ? 6.886 5.604 -0.727 1.00 90.00 81 LEU A CA 1
ATOM 633 C C . LEU A 1 81 ? 5.427 5.712 -0.268 1.00 90.00 81 LEU A C 1
ATOM 635 O O . LEU A 1 81 ? 5.027 6.744 0.277 1.00 90.00 81 LEU A O 1
ATOM 639 N N . LEU A 1 82 ? 4.648 4.639 -0.415 1.00 90.94 82 LEU A N 1
ATOM 640 C CA . LEU A 1 82 ? 3.254 4.613 0.031 1.00 90.94 82 LEU A CA 1
ATOM 641 C C . LEU A 1 82 ? 3.139 4.662 1.547 1.00 90.94 82 LEU A C 1
ATOM 643 O O . LEU A 1 82 ? 2.276 5.368 2.054 1.00 90.94 82 LEU A O 1
ATOM 647 N N . GLY A 1 83 ? 4.029 3.994 2.281 1.00 90.44 83 GLY A N 1
ATOM 648 C CA . GLY A 1 83 ? 4.082 4.098 3.737 1.00 90.44 83 GLY A CA 1
ATOM 649 C C . GLY A 1 83 ? 4.219 5.546 4.200 1.00 90.44 83 GLY A C 1
ATOM 650 O O . GLY A 1 83 ? 3.441 6.012 5.033 1.00 90.44 83 GLY A O 1
ATOM 651 N N . ARG A 1 84 ? 5.150 6.300 3.604 1.00 88.25 84 ARG A N 1
ATOM 652 C CA . ARG A 1 84 ? 5.324 7.733 3.899 1.00 88.25 84 ARG A CA 1
ATOM 653 C C . ARG A 1 84 ? 4.078 8.545 3.557 1.00 88.25 84 ARG A C 1
ATOM 655 O O . ARG A 1 84 ? 3.672 9.387 4.352 1.00 88.25 84 ARG A O 1
ATOM 662 N N . ALA A 1 85 ? 3.466 8.283 2.405 1.00 87.12 85 ALA A N 1
ATOM 663 C CA . ALA A 1 85 ? 2.277 9.006 1.962 1.00 87.12 85 ALA A CA 1
ATOM 664 C C . ALA A 1 85 ? 1.033 8.706 2.816 1.00 87.12 85 ALA A C 1
ATOM 666 O O . ALA A 1 85 ? 0.213 9.592 3.041 1.00 87.12 85 ALA A O 1
ATOM 667 N N . LEU A 1 86 ? 0.891 7.470 3.299 1.00 89.06 86 LEU A N 1
ATOM 668 C CA . LEU A 1 86 ? -0.268 7.025 4.071 1.00 89.06 86 LEU A CA 1
ATOM 669 C C . LEU A 1 86 ? -0.174 7.377 5.557 1.00 89.06 86 LEU A C 1
ATOM 671 O O . LEU A 1 86 ? -1.204 7.437 6.232 1.00 89.06 86 LEU A O 1
ATOM 675 N N . PHE A 1 87 ? 1.032 7.630 6.070 1.00 89.12 87 PHE A N 1
ATOM 676 C CA . PHE A 1 87 ? 1.257 7.893 7.491 1.00 89.12 87 PHE A CA 1
ATOM 677 C C . PHE A 1 87 ? 0.320 8.964 8.095 1.00 89.12 87 PHE A C 1
ATOM 679 O O . PHE A 1 87 ? -0.321 8.654 9.101 1.00 89.12 87 PHE A O 1
ATOM 686 N N . PRO A 1 88 ? 0.122 10.154 7.483 1.00 88.19 88 PRO A N 1
ATOM 687 C CA . PRO A 1 88 ? -0.751 11.189 8.049 1.00 88.19 88 PRO A CA 1
ATOM 688 C C . PRO A 1 88 ? -2.221 10.771 8.193 1.00 88.19 88 PRO A C 1
ATOM 690 O O . PRO A 1 88 ? -2.967 11.397 8.948 1.00 88.19 88 PRO A O 1
ATOM 693 N N . PHE A 1 89 ? -2.658 9.754 7.445 1.00 88.94 89 PHE A N 1
ATOM 694 C CA . PHE A 1 89 ? -4.008 9.201 7.531 1.00 88.94 89 PHE A CA 1
ATOM 695 C C . PHE A 1 89 ? -4.077 8.080 8.565 1.00 88.94 89 PHE A C 1
ATOM 697 O O . PHE A 1 89 ? -5.009 8.047 9.362 1.00 88.94 89 PHE A O 1
ATOM 704 N N . ILE A 1 90 ? -3.070 7.202 8.590 1.00 89.94 90 ILE A N 1
ATOM 705 C CA . ILE A 1 90 ? -3.000 6.078 9.530 1.00 89.94 90 ILE A CA 1
ATOM 706 C C . ILE A 1 90 ? -2.858 6.568 10.980 1.00 89.94 90 ILE A C 1
ATOM 708 O O . ILE A 1 90 ? -3.485 6.014 11.883 1.00 89.94 90 ILE A O 1
ATOM 712 N N . GLU A 1 91 ? -2.069 7.619 11.215 1.00 88.38 91 GLU A N 1
ATOM 713 C CA . GLU A 1 91 ? -1.869 8.186 12.555 1.00 88.38 91 GLU A CA 1
ATOM 714 C C . GLU A 1 91 ? -3.174 8.712 13.170 1.00 88.38 91 GLU A C 1
ATOM 716 O O . GLU A 1 91 ? -3.394 8.578 14.374 1.00 88.38 91 GLU A O 1
ATOM 721 N N . LYS A 1 92 ? -4.065 9.256 12.335 1.00 89.94 92 LYS A N 1
ATOM 722 C CA . LYS A 1 92 ? -5.344 9.847 12.754 1.00 89.94 92 LYS A CA 1
ATOM 723 C C . LYS A 1 92 ? -6.436 8.820 13.046 1.00 89.94 92 LYS A C 1
ATOM 725 O O . LYS A 1 92 ? -7.485 9.209 13.554 1.00 89.94 92 LYS A O 1
ATOM 730 N N . LEU A 1 93 ? -6.210 7.543 12.733 1.00 90.25 93 LEU A N 1
ATOM 731 C CA . LEU A 1 93 ? -7.197 6.496 12.975 1.00 90.25 93 LEU A CA 1
ATOM 732 C C . LEU A 1 93 ? -7.425 6.296 14.475 1.00 90.25 93 LEU A C 1
ATOM 734 O O . LEU A 1 93 ? -6.476 6.149 15.260 1.00 90.25 93 LEU A O 1
ATOM 738 N N . ASN A 1 94 ? -8.693 6.219 14.865 1.00 90.69 94 ASN A N 1
ATOM 739 C CA . ASN A 1 94 ? -9.071 5.839 16.222 1.00 90.69 94 ASN A CA 1
ATOM 740 C C . ASN A 1 94 ? -8.913 4.319 16.444 1.00 90.69 94 ASN A C 1
ATOM 74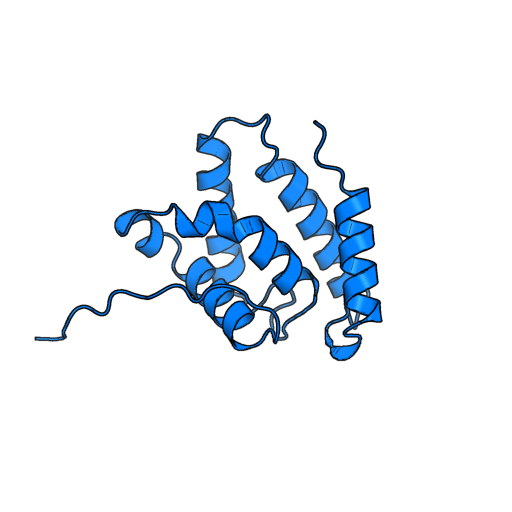2 O O . ASN A 1 94 ? -8.648 3.558 15.511 1.00 90.69 94 ASN A O 1
ATOM 746 N N . SER A 1 95 ? -9.059 3.856 17.688 1.00 88.38 95 SER A N 1
ATOM 747 C CA . SER A 1 95 ? -8.854 2.440 18.031 1.00 88.38 95 SER A CA 1
ATOM 748 C C . SER A 1 95 ? -9.784 1.489 17.266 1.00 88.38 95 SER A C 1
ATOM 750 O O . SER A 1 95 ? -9.326 0.463 16.774 1.00 88.38 95 SER A O 1
ATOM 752 N N . GLN A 1 96 ? -11.057 1.854 17.087 1.00 89.50 96 GLN A N 1
ATOM 753 C CA . GLN A 1 96 ? -12.031 1.035 16.359 1.00 89.50 96 GLN A CA 1
ATOM 754 C C . GLN A 1 96 ? -11.716 0.971 14.856 1.00 89.50 96 GLN A C 1
ATOM 756 O O . GLN A 1 96 ? -11.885 -0.066 14.217 1.00 89.50 96 GLN A O 1
ATOM 761 N N . GLU A 1 97 ? -11.255 2.074 14.270 1.00 92.12 97 GLU A N 1
ATOM 762 C CA . GLU A 1 97 ? -10.820 2.107 12.873 1.00 92.12 97 GLU A CA 1
ATOM 763 C C . GLU A 1 97 ? -9.568 1.254 12.665 1.00 92.12 97 GLU A C 1
ATOM 765 O O . GLU A 1 97 ? -9.507 0.486 11.706 1.00 92.12 97 GLU A O 1
ATOM 770 N N . LYS A 1 98 ? -8.601 1.326 13.587 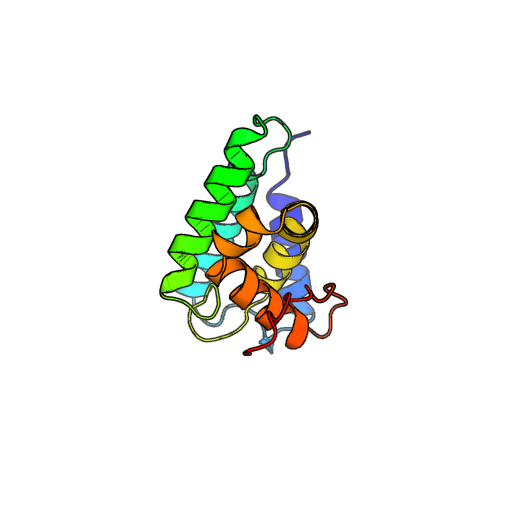1.00 91.50 98 LYS A N 1
ATOM 771 C CA . LYS A 1 98 ? -7.375 0.516 13.545 1.00 91.50 98 LYS A CA 1
ATOM 772 C C . LYS A 1 98 ? -7.669 -0.984 13.520 1.00 91.50 98 LYS A C 1
ATOM 774 O O . LYS A 1 98 ? -7.029 -1.708 12.761 1.00 91.50 98 LYS A O 1
ATOM 779 N N . GLU A 1 99 ? -8.661 -1.441 14.280 1.00 89.50 99 GLU A N 1
ATOM 780 C CA . GLU A 1 99 ? -9.106 -2.841 14.260 1.00 89.50 99 GLU A CA 1
ATOM 781 C C . GLU A 1 99 ? -9.680 -3.265 12.896 1.00 89.50 99 GLU A C 1
ATOM 783 O O . GLU A 1 99 ? -9.468 -4.396 12.463 1.00 89.50 99 GLU A O 1
ATOM 788 N N . GLN A 1 100 ? -10.345 -2.356 12.173 1.00 93.31 100 GLN A N 1
ATOM 789 C CA . GLN A 1 100 ? -10.923 -2.643 10.852 1.00 93.31 100 GLN A CA 1
ATOM 790 C C . GLN A 1 100 ? -9.882 -2.715 9.725 1.00 93.31 100 GLN A C 1
ATOM 792 O O . GLN A 1 100 ? -10.172 -3.282 8.672 1.00 93.31 100 GLN A O 1
ATOM 797 N N . VAL A 1 101 ? -8.683 -2.156 9.922 1.00 95.12 101 VAL A N 1
ATOM 798 C CA . VAL A 1 101 ? -7.611 -2.118 8.910 1.00 95.12 101 VAL A CA 1
ATOM 799 C C . VAL A 1 101 ? -6.345 -2.869 9.351 1.00 95.12 101 VAL A C 1
ATOM 801 O O . VAL A 1 101 ? -5.216 -2.448 9.092 1.00 95.12 101 VAL A O 1
ATOM 804 N N . GLY A 1 102 ? -6.516 -4.013 10.019 1.00 93.75 102 GLY A N 1
ATOM 805 C CA . GLY A 1 102 ? -5.412 -4.793 10.590 1.00 93.75 102 GLY A CA 1
ATOM 806 C C . GLY A 1 102 ? -4.325 -5.233 9.594 1.00 93.75 102 GLY A C 1
ATOM 807 O O . GLY A 1 102 ? -3.143 -5.207 9.941 1.00 93.75 102 GLY A O 1
ATOM 808 N N . ASN A 1 103 ? -4.671 -5.576 8.346 1.00 95.31 103 ASN A N 1
ATOM 809 C CA . ASN A 1 103 ? -3.679 -5.965 7.330 1.00 95.31 103 ASN A CA 1
ATOM 810 C C . ASN A 1 103 ? -2.831 -4.772 6.888 1.00 95.31 103 ASN A C 1
ATOM 812 O O . ASN A 1 103 ? -1.622 -4.914 6.700 1.00 95.31 103 ASN A O 1
ATOM 816 N N . LEU A 1 104 ? -3.458 -3.599 6.762 1.00 94.75 104 LEU A N 1
ATOM 817 C CA . LEU A 1 104 ? -2.767 -2.344 6.479 1.00 94.75 104 LEU A CA 1
ATOM 818 C C . LEU A 1 104 ? -1.790 -1.994 7.603 1.00 94.75 104 LEU A C 1
ATOM 820 O O . LEU A 1 104 ? -0.632 -1.687 7.327 1.00 94.75 104 LEU A O 1
ATOM 824 N N . LEU A 1 105 ? -2.221 -2.081 8.865 1.00 93.88 105 LEU A N 1
ATOM 825 C CA . LEU A 1 105 ? -1.337 -1.806 10.001 1.00 93.88 105 LEU A CA 1
ATOM 826 C C . LEU A 1 105 ? -0.187 -2.812 10.080 1.00 93.88 105 LEU A C 1
ATOM 828 O O . LEU A 1 105 ? 0.955 -2.405 10.276 1.00 93.88 105 LEU A O 1
ATOM 832 N N . ARG A 1 106 ? -0.455 -4.107 9.858 1.00 93.44 106 ARG A N 1
ATOM 833 C CA . ARG A 1 106 ? 0.587 -5.143 9.762 1.00 93.44 106 ARG A CA 1
ATOM 834 C C . ARG A 1 106 ? 1.621 -4.778 8.700 1.00 93.44 106 ARG A C 1
ATOM 836 O O . ARG A 1 106 ? 2.816 -4.788 8.988 1.00 93.44 106 ARG A O 1
ATOM 843 N N . TRP A 1 107 ? 1.172 -4.474 7.484 1.00 94.75 107 TRP A N 1
ATOM 844 C CA . TRP A 1 107 ? 2.052 -4.070 6.389 1.00 94.75 107 TRP A CA 1
ATOM 845 C C . TRP A 1 107 ? 2.859 -2.821 6.757 1.00 94.75 107 TRP A C 1
ATOM 847 O O . TRP A 1 107 ? 4.079 -2.830 6.614 1.00 94.75 107 TRP A O 1
ATOM 857 N N . TYR A 1 108 ? 2.214 -1.799 7.326 1.00 92.69 108 TYR A N 1
ATOM 858 C CA . TYR A 1 108 ? 2.877 -0.564 7.739 1.00 92.69 108 TYR A CA 1
ATOM 859 C C . TYR A 1 108 ? 3.976 -0.822 8.786 1.00 92.69 108 TYR A C 1
ATOM 861 O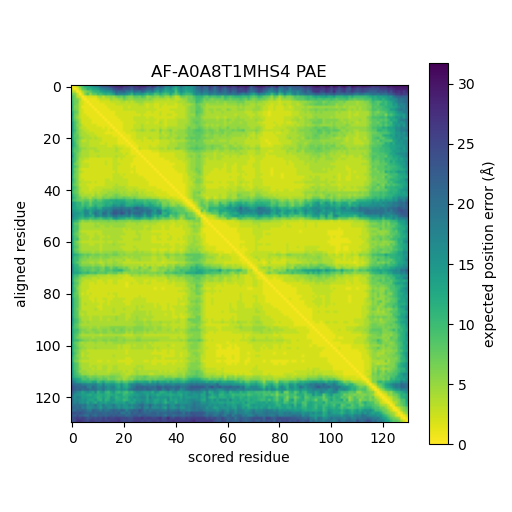 O . TYR A 1 108 ? 5.097 -0.328 8.674 1.00 92.69 108 TYR A O 1
ATOM 869 N N . THR A 1 109 ? 3.697 -1.646 9.795 1.00 90.12 109 THR A N 1
ATOM 870 C CA . THR A 1 109 ? 4.690 -2.020 10.812 1.00 90.12 109 THR A CA 1
ATOM 871 C C . THR A 1 109 ? 5.848 -2.827 10.219 1.00 90.12 109 THR A C 1
ATOM 873 O O . THR A 1 109 ? 7.002 -2.646 10.620 1.00 90.12 109 THR A O 1
ATOM 876 N N . LEU A 1 110 ? 5.579 -3.693 9.239 1.00 89.38 110 LEU A N 1
ATOM 877 C CA . LEU A 1 110 ? 6.626 -4.447 8.547 1.00 89.38 110 LEU A CA 1
ATOM 878 C C . LEU A 1 110 ? 7.535 -3.529 7.733 1.00 89.38 110 LEU A C 1
ATOM 880 O O . LEU A 1 110 ? 8.753 -3.666 7.816 1.00 89.38 110 LEU A O 1
ATOM 884 N N . ILE A 1 111 ? 6.983 -2.575 6.986 1.00 90.38 111 ILE A N 1
ATOM 885 C CA . ILE A 1 111 ? 7.812 -1.638 6.218 1.00 90.38 111 ILE A CA 1
ATOM 886 C C . ILE A 1 111 ? 8.591 -0.710 7.151 1.00 90.38 111 ILE A C 1
ATOM 888 O O . ILE A 1 111 ? 9.771 -0.490 6.910 1.00 90.38 111 ILE A O 1
ATOM 892 N N . ALA A 1 112 ? 7.991 -0.238 8.250 1.00 85.69 112 ALA A N 1
ATOM 893 C CA . ALA A 1 112 ? 8.653 0.664 9.189 1.00 85.69 112 ALA A CA 1
ATOM 894 C C . ALA A 1 112 ? 9.830 -0.011 9.903 1.00 85.69 112 ALA A C 1
ATOM 896 O O . ALA A 1 112 ? 10.873 0.606 10.078 1.00 85.69 112 ALA A O 1
ATOM 897 N N . SER A 1 113 ? 9.692 -1.292 10.258 1.00 83.88 113 SER A N 1
ATOM 898 C CA . SER A 1 113 ? 10.769 -2.055 10.903 1.00 83.88 113 SER A CA 1
ATOM 899 C C . SER A 1 113 ? 11.898 -2.459 9.948 1.00 83.88 113 SER A C 1
ATOM 901 O O . SER A 1 113 ? 13.046 -2.544 10.375 1.00 83.88 113 SER A O 1
ATOM 903 N N . ASN A 1 114 ? 11.592 -2.703 8.668 1.00 76.69 114 ASN A N 1
ATOM 904 C CA . ASN A 1 114 ? 12.585 -3.120 7.669 1.00 76.69 114 ASN A CA 1
ATOM 905 C C . ASN A 1 114 ? 13.209 -1.945 6.907 1.00 76.69 114 ASN A C 1
ATOM 907 O O . ASN A 1 114 ? 14.294 -2.082 6.341 1.00 76.69 114 ASN A O 1
ATOM 911 N N . SER A 1 115 ? 12.547 -0.790 6.866 1.00 67.44 115 SER A N 1
ATOM 912 C CA . SER A 1 115 ? 13.110 0.404 6.252 1.00 67.44 115 SER A CA 1
ATOM 913 C C . SER A 1 115 ? 14.084 1.058 7.228 1.00 67.44 115 SER A C 1
ATOM 915 O O . SER A 1 115 ? 13.703 1.423 8.333 1.00 67.44 115 SER A O 1
ATOM 917 N N . SER A 1 116 ? 15.325 1.302 6.808 1.00 58.38 116 SER A N 1
ATOM 918 C CA . SER A 1 116 ? 16.266 2.149 7.563 1.00 58.38 116 SER A CA 1
ATOM 919 C C . SER A 1 116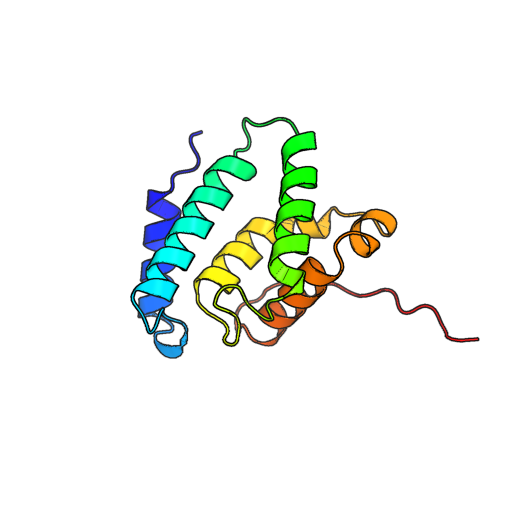 ? 15.831 3.625 7.618 1.00 58.38 116 SER A C 1
ATOM 921 O O . SER A 1 116 ? 16.537 4.463 8.170 1.00 58.38 116 SER A O 1
ATOM 923 N N . SER A 1 117 ? 14.696 3.967 6.999 1.00 55.25 117 SER A N 1
ATOM 924 C CA . SER A 1 117 ? 14.087 5.289 7.076 1.00 55.25 117 SER A CA 1
ATOM 925 C C . SER A 1 117 ? 13.232 5.432 8.330 1.00 55.25 117 SER A C 1
ATOM 927 O O . SER A 1 117 ? 12.522 4.500 8.683 1.00 55.25 117 SER A O 1
ATOM 929 N N . ASN A 1 118 ? 13.265 6.618 8.947 1.00 60.19 118 ASN A N 1
ATOM 930 C CA . ASN A 1 118 ? 12.509 7.013 10.146 1.00 60.19 118 ASN A CA 1
ATOM 931 C C . ASN A 1 118 ? 10.978 7.014 9.928 1.00 60.19 118 ASN A C 1
ATOM 933 O O . ASN A 1 118 ? 10.330 8.054 10.052 1.00 60.19 118 ASN A O 1
ATOM 937 N N . LEU A 1 119 ? 10.385 5.880 9.555 1.00 65.56 119 LEU A N 1
ATOM 938 C CA . LEU A 1 119 ? 8.944 5.700 9.612 1.00 65.56 119 LEU A CA 1
ATOM 939 C C . LEU A 1 119 ? 8.553 5.509 11.085 1.00 65.56 119 LEU A C 1
ATOM 941 O O . LEU A 1 119 ? 9.147 4.677 11.773 1.00 65.56 119 LEU A O 1
ATOM 945 N N . PRO A 1 120 ? 7.590 6.280 11.600 1.00 66.44 120 PRO A N 1
ATOM 946 C CA . PRO A 1 120 ? 7.164 6.172 12.988 1.00 66.44 120 PRO A CA 1
ATOM 947 C C . PRO A 1 120 ? 6.494 4.821 13.252 1.00 66.44 120 PRO A C 1
ATOM 949 O O . PRO A 1 120 ? 5.627 4.378 12.505 1.00 66.44 120 PRO A O 1
ATOM 952 N N . THR A 1 121 ? 6.876 4.158 14.340 1.00 68.94 121 THR A N 1
ATOM 953 C CA . THR A 1 121 ? 6.281 2.875 14.732 1.00 68.94 121 THR A CA 1
ATOM 954 C C . THR A 1 121 ? 4.874 3.085 15.280 1.00 68.94 121 THR A C 1
ATOM 956 O O . THR A 1 121 ? 4.679 3.861 16.213 1.00 68.94 121 THR A O 1
ATOM 959 N N . ILE A 1 122 ? 3.894 2.348 14.755 1.00 69.44 122 ILE A N 1
ATOM 960 C CA . ILE A 1 122 ? 2.524 2.367 15.280 1.00 69.44 122 ILE A CA 1
ATOM 961 C C . ILE A 1 122 ? 2.446 1.443 16.505 1.00 69.44 122 ILE A C 1
ATOM 963 O O . ILE A 1 122 ? 2.667 0.237 16.360 1.00 69.44 122 ILE A O 1
ATOM 967 N N . PRO A 1 123 ? 2.126 1.960 17.707 1.00 64.00 123 PRO A N 1
ATOM 968 C CA . PRO A 1 123 ? 1.930 1.118 18.875 1.00 64.00 123 PRO A CA 1
ATOM 969 C C . PRO A 1 123 ? 0.603 0.361 18.753 1.00 64.00 123 PRO A C 1
ATOM 971 O O . PRO A 1 123 ? -0.458 0.960 18.577 1.00 64.00 123 PRO A O 1
ATOM 974 N N . PHE A 1 124 ? 0.655 -0.964 18.880 1.00 63.12 124 PHE A N 1
ATOM 975 C CA . PHE A 1 124 ? -0.544 -1.781 19.049 1.00 63.12 124 PHE A CA 1
ATOM 976 C C . PHE A 1 124 ? -0.910 -1.843 20.529 1.00 63.12 124 PHE A C 1
ATOM 978 O O . PHE A 1 124 ? -0.078 -2.197 21.369 1.00 63.12 124 PHE A O 1
ATOM 985 N N . GLN A 1 125 ? -2.165 -1.537 20.848 1.00 66.56 125 GLN A N 1
ATOM 986 C CA . GLN A 1 125 ? -2.690 -1.727 22.191 1.00 66.56 125 GLN A CA 1
ATOM 987 C C . GLN A 1 125 ? -2.854 -3.231 22.435 1.00 66.56 125 GLN A C 1
ATOM 989 O O . GLN A 1 125 ? -3.727 -3.875 21.860 1.00 66.56 125 GLN A O 1
ATOM 994 N N . ARG A 1 126 ? -1.980 -3.814 23.261 1.00 63.16 126 ARG A N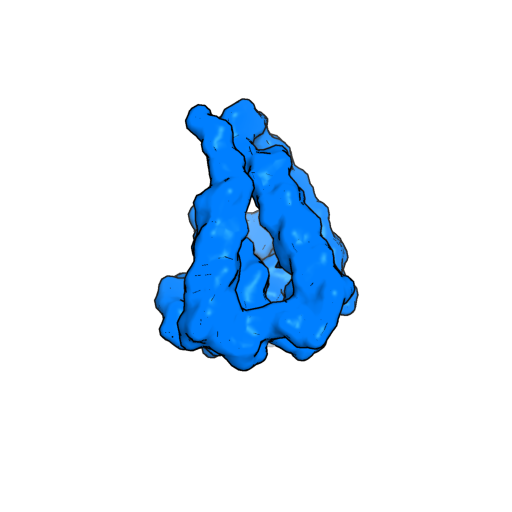 1
ATOM 995 C CA . ARG A 1 126 ? -2.149 -5.193 23.728 1.00 63.16 126 ARG A CA 1
ATOM 996 C C . ARG A 1 126 ? -3.136 -5.167 24.885 1.00 63.16 126 ARG A C 1
ATOM 998 O O . ARG A 1 126 ? -2.833 -4.591 25.927 1.00 63.16 126 ARG A O 1
ATOM 1005 N N . LEU A 1 127 ? -4.310 -5.765 24.703 1.00 64.62 127 LEU A N 1
ATOM 1006 C CA . LEU A 1 127 ? -5.174 -6.066 25.838 1.00 64.62 127 LEU A CA 1
ATOM 1007 C C . LEU A 1 127 ? -4.471 -7.133 26.691 1.00 64.62 127 LEU A C 1
ATOM 1009 O O . LEU A 1 127 ? -3.960 -8.105 26.125 1.00 64.62 127 LEU A O 1
ATOM 1013 N N . PRO A 1 128 ? -4.382 -6.956 28.020 1.00 60.94 128 PRO A N 1
ATOM 1014 C CA . PRO A 1 128 ? -3.883 -8.013 28.883 1.00 60.94 128 PRO A CA 1
ATOM 1015 C C . PRO A 1 128 ? -4.784 -9.238 28.701 1.00 60.94 128 PRO A C 1
ATOM 1017 O O . PRO A 1 128 ? -6.004 -9.137 28.816 1.00 60.94 128 PRO A O 1
ATOM 1020 N N . MET A 1 129 ? -4.183 -10.383 28.373 1.00 55.81 129 MET A N 1
ATOM 1021 C CA . MET A 1 129 ? -4.883 -11.656 28.505 1.00 55.81 129 MET A CA 1
ATOM 1022 C C . MET A 1 129 ? -5.031 -11.896 30.005 1.00 55.81 129 MET A C 1
ATOM 1024 O O . MET A 1 129 ? -4.021 -12.020 30.697 1.00 55.81 129 MET A O 1
ATOM 1028 N N . TYR A 1 130 ? -6.274 -11.808 30.482 1.00 63.12 130 TYR A N 1
ATOM 1029 C CA . TYR A 1 130 ? -6.656 -12.113 31.859 1.00 63.12 130 TYR A CA 1
ATOM 1030 C C . TYR A 1 130 ? -6.219 -13.522 32.259 1.00 63.12 130 TYR A C 1
ATOM 1032 O O . TYR A 1 130 ? -6.317 -14.431 31.400 1.00 63.12 130 TYR A O 1
#

Mean predicted aligned error: 6.61 Å

Nearest PDB structures (foldseek):
  4bl7-assembly1_B  TM=7.854E-01  e=2.243E-04  Homo sapiens
  4bvx-assembly1_B  TM=8.141E-01  e=3.596E-04  Homo sapiens
  4bvy-assembly1_B  TM=7.876E-01  e=3.412E-04  Homo sapiens
  5bmu-assembly1_A  TM=7.988E-01  e=2.255E-03  Homo sapiens
  2uz8-assembly2_B  TM=7.715E-01  e=4.232E-03  Homo sapiens

Foldseek 3Di:
DQPDLVVLVVQQVVCCVVCVVQADPDPVVVVLLSVVSVLCSVQVVPVDDPVSVLVSLLVVLVVLPQALASSRPDHHSSLVSVLVVCLVVQVPDDPVSCVSRVSVLNSSQVCCVPDPDNRDHDDDDDDDPD

Organism: Clonorchis sinensis (NCBI:txid79923)